Protein AF-A0A841I0V9-F1 (afdb_monomer_lite)

Organism: NCBI:txid521158

Structure (mmCIF, N/CA/C/O backbone):
data_AF-A0A841I0V9-F1
#
_entry.id   AF-A0A841I0V9-F1
#
loop_
_atom_site.group_PDB
_atom_site.id
_atom_site.type_symbol
_atom_site.label_atom_id
_atom_site.label_alt_id
_atom_site.label_comp_id
_atom_site.label_asym_id
_atom_site.label_entity_id
_atom_site.label_seq_id
_atom_site.pdbx_PDB_ins_code
_atom_site.Cartn_x
_atom_site.Cartn_y
_atom_site.Cartn_z
_atom_site.occupancy
_atom_site.B_iso_or_equiv
_atom_site.auth_seq_id
_atom_site.auth_comp_id
_atom_site.auth_asym_id
_atom_site.auth_atom_id
_atom_site.pdbx_PDB_model_num
ATOM 1 N N . MET A 1 1 ? 24.728 -2.978 12.118 1.00 42.34 1 MET A N 1
ATOM 2 C CA . MET A 1 1 ? 24.180 -2.012 13.096 1.00 42.34 1 MET A CA 1
ATOM 3 C C . MET A 1 1 ? 22.821 -1.540 12.592 1.00 42.34 1 MET A C 1
ATOM 5 O O . MET A 1 1 ? 22.784 -0.838 11.596 1.00 42.34 1 MET A O 1
ATOM 9 N N . PHE A 1 2 ? 21.712 -1.960 13.207 1.00 46.22 2 PHE A N 1
ATOM 10 C CA . PHE A 1 2 ? 20.379 -1.443 12.868 1.00 46.22 2 PHE A CA 1
ATOM 11 C C . PHE A 1 2 ? 20.112 -0.195 13.712 1.00 46.22 2 PHE A C 1
ATOM 13 O O . PHE A 1 2 ? 19.986 -0.293 14.932 1.00 46.22 2 PHE A O 1
ATOM 20 N N . ARG A 1 3 ? 20.047 0.988 13.095 1.00 47.16 3 ARG A N 1
ATOM 21 C CA . ARG A 1 3 ? 19.606 2.205 13.790 1.00 47.16 3 ARG A CA 1
ATOM 22 C C . ARG A 1 3 ? 18.088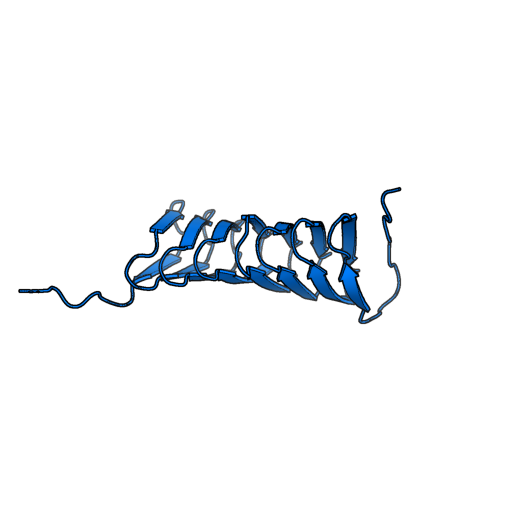 2.138 13.969 1.00 47.16 3 ARG A C 1
ATOM 24 O O . ARG A 1 3 ? 17.344 2.451 13.050 1.00 47.16 3 ARG A O 1
ATOM 31 N N . SER A 1 4 ? 17.637 1.702 15.144 1.00 45.19 4 SER A N 1
ATOM 32 C CA . SER A 1 4 ? 16.226 1.759 15.543 1.00 45.19 4 SER A CA 1
ATOM 33 C C . SER A 1 4 ? 16.003 3.037 16.349 1.00 45.19 4 SER A C 1
ATOM 35 O O . SER A 1 4 ? 16.369 3.099 17.520 1.00 45.19 4 SER A O 1
ATOM 37 N N . GLN A 1 5 ? 15.459 4.080 15.722 1.00 56.09 5 GLN A N 1
ATOM 38 C CA . GLN A 1 5 ? 15.149 5.333 16.416 1.00 56.09 5 GLN A CA 1
ATOM 39 C C . GLN A 1 5 ? 13.706 5.298 16.937 1.00 56.09 5 GLN A C 1
ATOM 41 O O . GLN A 1 5 ? 12.754 5.318 16.157 1.00 56.09 5 GLN A O 1
ATOM 46 N N . ALA A 1 6 ? 13.543 5.249 18.261 1.00 46.53 6 ALA A N 1
ATOM 47 C CA . ALA A 1 6 ? 12.262 5.450 18.934 1.00 46.53 6 ALA A CA 1
ATOM 48 C C . ALA A 1 6 ? 12.108 6.945 19.259 1.00 46.53 6 ALA A C 1
ATOM 50 O O . ALA A 1 6 ? 12.596 7.424 20.282 1.00 46.53 6 ALA A O 1
ATOM 51 N N . VAL A 1 7 ? 11.484 7.708 18.358 1.00 49.31 7 VAL A N 1
ATOM 52 C CA . VAL A 1 7 ? 11.324 9.161 18.523 1.00 49.31 7 VAL A CA 1
ATOM 53 C C . VAL A 1 7 ? 10.024 9.449 19.269 1.00 49.31 7 VAL A C 1
ATOM 55 O O . VAL A 1 7 ? 8.964 9.638 18.680 1.00 49.31 7 VAL A O 1
ATOM 58 N N . GLY A 1 8 ? 10.106 9.469 20.598 1.00 47.62 8 GLY A N 1
ATOM 59 C CA . GLY A 1 8 ? 9.092 10.062 21.462 1.00 47.62 8 GLY A CA 1
ATOM 60 C C . GLY A 1 8 ? 9.392 11.542 21.690 1.00 47.62 8 GLY A C 1
ATOM 61 O O . GLY A 1 8 ? 10.211 11.863 22.542 1.00 47.62 8 GLY A O 1
ATOM 62 N N . ARG A 1 9 ? 8.753 12.426 20.914 1.00 42.44 9 ARG A N 1
ATOM 63 C CA . ARG A 1 9 ? 8.427 13.845 21.200 1.00 42.44 9 ARG A CA 1
ATOM 64 C C . ARG A 1 9 ? 7.765 14.417 19.942 1.00 42.44 9 ARG A C 1
ATOM 66 O O . ARG A 1 9 ? 8.174 14.061 18.844 1.00 42.44 9 ARG A O 1
ATOM 73 N N . ARG A 1 10 ? 6.722 15.249 20.086 1.00 51.94 10 ARG A N 1
ATOM 74 C CA . ARG A 1 10 ? 6.058 15.948 18.963 1.00 51.94 10 ARG A CA 1
ATOM 75 C C . ARG A 1 10 ? 7.126 16.637 18.102 1.00 51.94 10 ARG A C 1
ATOM 77 O O . ARG A 1 10 ? 7.674 17.650 18.520 1.00 51.94 10 ARG A O 1
ATOM 84 N N . ALA A 1 11 ? 7.459 16.055 16.953 1.00 55.59 11 ALA A N 1
ATOM 85 C CA . ALA A 1 11 ? 8.533 16.521 16.087 1.00 55.59 11 ALA A CA 1
ATOM 86 C C . ALA A 1 11 ? 8.254 16.084 14.647 1.00 55.59 11 ALA A C 1
ATOM 88 O O . ALA A 1 11 ? 7.923 14.922 14.404 1.00 55.59 11 ALA A O 1
ATOM 89 N N . ALA A 1 12 ? 8.384 17.021 13.710 1.00 63.06 12 ALA A N 1
ATOM 90 C CA . ALA A 1 12 ? 8.464 16.713 12.291 1.00 63.06 12 ALA A CA 1
ATOM 91 C C . ALA A 1 12 ? 9.890 16.228 11.984 1.00 63.06 12 ALA A C 1
ATOM 93 O O . ALA A 1 12 ? 10.842 16.965 12.236 1.00 63.06 12 ALA A O 1
ATOM 94 N N . ALA A 1 13 ? 10.051 15.001 11.484 1.00 72.06 13 ALA A N 1
ATOM 95 C CA . ALA A 1 13 ? 11.370 14.427 11.192 1.00 72.06 13 ALA A CA 1
ATOM 96 C C . ALA A 1 13 ? 11.453 13.905 9.751 1.00 72.06 13 ALA A C 1
ATOM 98 O O . ALA A 1 13 ? 10.653 13.061 9.348 1.00 72.06 13 ALA A O 1
ATOM 99 N N . ALA A 1 14 ? 12.438 14.383 8.987 1.00 77.12 14 ALA A N 1
ATOM 100 C CA . ALA A 1 14 ? 12.755 13.886 7.651 1.00 77.12 14 ALA A CA 1
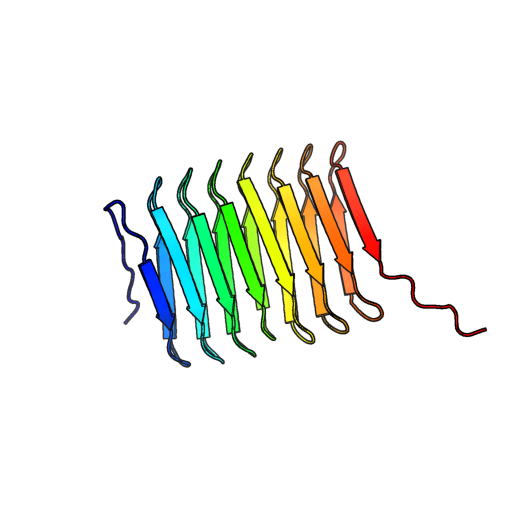ATOM 101 C C . ALA A 1 14 ? 14.083 13.119 7.684 1.00 77.12 14 ALA A C 1
ATOM 103 O O . ALA A 1 14 ? 15.070 13.625 8.218 1.00 77.12 14 ALA A O 1
ATOM 104 N N . GLN A 1 15 ? 14.116 11.910 7.122 1.00 78.94 15 GLN A N 1
ATOM 105 C CA . GLN A 1 15 ? 15.316 11.077 7.093 1.00 78.94 15 GLN A CA 1
ATOM 106 C C . GLN A 1 15 ? 15.578 10.503 5.700 1.00 78.94 15 GLN A C 1
ATOM 108 O O . GLN A 1 15 ? 14.673 9.973 5.059 1.00 78.94 15 GLN A O 1
ATOM 113 N N . ALA A 1 16 ? 16.833 10.587 5.252 1.00 78.69 16 ALA A N 1
ATOM 114 C CA . ALA A 1 16 ? 17.322 9.953 4.032 1.00 78.69 16 ALA A CA 1
ATOM 115 C C . ALA A 1 16 ? 18.225 8.762 4.392 1.00 78.69 16 ALA A C 1
ATOM 117 O O . ALA A 1 16 ? 19.148 8.901 5.197 1.00 78.69 16 ALA A O 1
ATOM 118 N N . ALA A 1 17 ? 17.941 7.595 3.821 1.00 78.06 17 ALA A N 1
ATOM 119 C CA . ALA A 1 17 ? 18.682 6.358 4.033 1.00 78.06 17 ALA A CA 1
ATOM 120 C C . ALA A 1 17 ? 19.690 6.119 2.905 1.00 78.06 17 ALA A C 1
ATOM 122 O O . ALA A 1 17 ? 19.389 6.363 1.738 1.00 78.06 17 ALA A O 1
ATOM 123 N N . ALA A 1 18 ? 20.870 5.612 3.257 1.00 78.50 18 ALA A N 1
ATOM 124 C CA . ALA A 1 18 ? 21.945 5.285 2.325 1.00 78.50 18 ALA A CA 1
ATOM 125 C C . ALA A 1 18 ? 21.659 3.983 1.533 1.00 78.50 18 ALA A C 1
ATOM 127 O O . ALA A 1 18 ? 20.871 3.147 1.980 1.00 78.50 18 ALA A O 1
ATOM 128 N N . PRO A 1 19 ? 22.318 3.758 0.378 1.00 66.94 19 PRO A N 1
ATOM 129 C CA . PRO A 1 19 ? 22.005 2.659 -0.550 1.00 66.94 19 PRO A CA 1
ATOM 130 C C . PRO A 1 19 ? 22.305 1.238 -0.039 1.00 66.94 19 PRO A C 1
ATOM 132 O O . PRO A 1 19 ? 22.047 0.263 -0.733 1.00 66.94 19 PRO A O 1
ATOM 135 N N . ARG A 1 20 ? 22.883 1.083 1.156 1.00 75.19 20 ARG A N 1
ATOM 136 C CA . ARG A 1 20 ? 23.185 -0.225 1.764 1.00 75.19 20 ARG A CA 1
ATOM 137 C C . ARG A 1 20 ? 22.839 -0.252 3.245 1.00 75.19 20 ARG A C 1
ATOM 139 O O . ARG A 1 20 ? 23.639 -0.677 4.073 1.00 75.19 20 ARG A O 1
ATOM 146 N N . GLU A 1 21 ? 21.652 0.226 3.586 1.00 74.19 21 GLU A N 1
ATOM 147 C CA . GLU A 1 21 ? 21.175 0.177 4.962 1.00 74.19 21 GLU A CA 1
ATOM 148 C C . GLU A 1 21 ? 19.796 -0.449 5.080 1.00 74.19 21 GLU A C 1
ATOM 150 O O . GLU A 1 21 ? 18.934 -0.316 4.207 1.00 74.19 21 GLU A O 1
ATOM 155 N N . LEU A 1 22 ? 19.606 -1.115 6.220 1.00 82.94 22 LEU A N 1
ATOM 156 C CA . LEU A 1 22 ? 18.286 -1.445 6.709 1.00 82.94 22 LEU A CA 1
ATOM 157 C C . LEU A 1 22 ? 17.869 -0.400 7.735 1.00 82.94 22 LEU A C 1
ATOM 159 O O . LEU A 1 22 ? 18.512 -0.250 8.779 1.00 82.94 22 LEU A O 1
ATOM 163 N N . VAL A 1 23 ? 16.773 0.290 7.449 1.00 83.81 23 VAL A N 1
ATOM 164 C CA . VAL A 1 23 ? 16.285 1.392 8.279 1.00 83.81 23 VAL A CA 1
ATOM 165 C C . VAL A 1 23 ? 14.945 1.028 8.897 1.00 83.81 23 VAL A C 1
ATOM 167 O O . VAL A 1 23 ? 14.060 0.488 8.232 1.00 83.81 23 VAL A O 1
ATOM 170 N N . ARG A 1 24 ? 14.792 1.326 10.192 1.00 85.06 24 ARG A N 1
ATOM 171 C CA . ARG A 1 24 ? 13.512 1.247 10.897 1.00 85.06 24 ARG A CA 1
ATOM 172 C C . ARG A 1 24 ? 13.228 2.549 11.624 1.00 85.06 24 ARG A C 1
ATOM 174 O O . ARG A 1 24 ? 14.037 2.980 12.444 1.00 85.06 24 ARG A O 1
ATOM 181 N N . GLN A 1 25 ? 12.066 3.140 11.370 1.00 85.62 25 GLN A N 1
ATOM 182 C CA . GLN A 1 25 ? 11.646 4.361 12.056 1.00 85.62 25 GLN A CA 1
ATOM 183 C C . GLN A 1 25 ? 10.160 4.310 12.425 1.00 85.62 25 GLN A C 1
ATOM 185 O O . GLN A 1 25 ? 9.312 3.890 11.636 1.00 85.62 25 GLN A O 1
ATOM 190 N N . GLY A 1 26 ? 9.864 4.753 13.648 1.00 85.19 26 GLY A N 1
ATOM 191 C CA . GLY A 1 26 ? 8.509 4.929 14.165 1.00 85.19 26 GLY A CA 1
ATOM 192 C C . GLY A 1 26 ? 8.142 6.408 14.270 1.00 85.19 26 GLY A C 1
ATOM 193 O O . GLY A 1 26 ? 8.944 7.207 14.753 1.00 85.19 26 GLY A O 1
ATOM 194 N N . ILE A 1 27 ? 6.935 6.771 13.834 1.00 84.75 27 ILE A N 1
ATOM 195 C CA . ILE A 1 27 ? 6.363 8.114 14.018 1.00 84.75 27 ILE A CA 1
ATOM 196 C C . ILE A 1 27 ? 5.461 8.100 15.249 1.00 84.75 27 ILE A C 1
ATOM 198 O O . ILE A 1 27 ? 4.612 7.222 15.366 1.00 84.75 27 ILE A O 1
ATOM 202 N N . ALA A 1 28 ? 5.631 9.069 16.150 1.00 85.19 28 ALA A N 1
ATOM 203 C CA . ALA A 1 28 ? 4.817 9.215 17.355 1.00 85.19 28 ALA A CA 1
ATOM 204 C C . ALA A 1 28 ? 3.332 9.545 17.052 1.00 85.19 28 ALA A C 1
ATOM 206 O O . ALA A 1 28 ? 3.039 10.084 15.985 1.00 85.19 28 ALA A O 1
ATOM 207 N N . PRO A 1 29 ? 2.399 9.320 18.003 1.00 78.69 29 PRO A N 1
ATOM 208 C CA . PRO A 1 29 ? 0.948 9.465 17.791 1.00 78.69 29 PRO A CA 1
ATOM 209 C C . PRO A 1 29 ? 0.441 10.854 17.362 1.00 78.69 29 PRO A C 1
ATOM 211 O O . PRO A 1 29 ? -0.701 11.022 16.977 1.00 78.69 29 PRO A O 1
ATOM 214 N N . ALA A 1 30 ? 1.261 11.894 17.459 1.00 83.62 30 ALA A N 1
ATOM 215 C CA . ALA A 1 30 ? 0.904 13.240 17.003 1.00 83.62 30 ALA A CA 1
ATOM 216 C C . ALA A 1 30 ? 2.048 13.862 16.189 1.00 83.62 30 ALA A C 1
ATOM 218 O O . ALA A 1 30 ? 2.287 15.068 16.255 1.00 83.62 30 ALA A O 1
ATOM 219 N N . GLY A 1 31 ? 2.837 13.012 15.526 1.00 80.44 31 GLY A N 1
ATOM 220 C CA . GLY A 1 31 ? 4.016 13.395 14.759 1.00 80.44 31 GLY A CA 1
ATOM 221 C C . GLY A 1 31 ? 3.786 13.306 13.254 1.00 80.44 31 GLY A C 1
ATOM 222 O O . GLY A 1 31 ? 2.962 12.525 12.780 1.00 80.44 31 GLY A O 1
ATOM 223 N N . ALA A 1 32 ? 4.568 14.085 12.513 1.00 85.12 32 ALA A N 1
ATOM 224 C CA . ALA A 1 32 ? 4.707 13.954 11.070 1.00 85.12 32 ALA A CA 1
ATOM 225 C C . ALA A 1 32 ? 6.120 13.453 10.750 1.00 85.12 32 ALA A C 1
ATOM 227 O O . ALA A 1 32 ? 7.090 13.876 11.378 1.00 85.12 32 ALA A O 1
ATOM 228 N N . GLY A 1 33 ? 6.268 12.558 9.782 1.00 85.06 33 GLY A N 1
ATOM 229 C CA . GLY A 1 33 ? 7.584 12.052 9.403 1.00 85.06 33 GLY A CA 1
ATOM 230 C C . GLY A 1 33 ? 7.683 11.730 7.924 1.00 85.06 33 GLY A C 1
ATOM 231 O O . GLY A 1 33 ? 6.726 11.245 7.329 1.00 85.06 33 GLY A O 1
ATOM 232 N N . ALA A 1 34 ? 8.852 11.979 7.342 1.00 86.06 34 ALA A N 1
ATOM 233 C CA . ALA A 1 34 ? 9.152 11.663 5.953 1.00 86.06 34 ALA A CA 1
ATOM 234 C C . ALA A 1 34 ? 10.410 10.793 5.859 1.00 86.06 34 ALA A C 1
ATOM 236 O O . ALA A 1 34 ? 11.415 11.070 6.512 1.00 86.06 34 ALA A O 1
ATOM 237 N N . GLN A 1 35 ? 10.358 9.750 5.037 1.00 86.81 35 GLN A N 1
ATOM 238 C CA . GLN A 1 35 ? 11.474 8.838 4.795 1.00 86.81 35 GLN A CA 1
ATOM 239 C C . GLN A 1 35 ? 11.785 8.754 3.312 1.00 86.81 35 GLN A C 1
ATOM 241 O O . GLN A 1 35 ? 10.897 8.476 2.513 1.00 86.81 35 GLN A O 1
ATOM 246 N N . ALA A 1 36 ? 13.049 8.949 2.957 1.00 87.50 36 ALA A N 1
ATOM 247 C CA . ALA A 1 36 ? 13.566 8.714 1.619 1.00 87.50 36 ALA A CA 1
ATOM 248 C C . ALA A 1 36 ? 14.546 7.536 1.653 1.00 87.50 36 ALA A C 1
ATOM 250 O O . ALA A 1 36 ? 15.559 7.584 2.348 1.00 87.50 36 ALA A O 1
ATOM 251 N N . LEU A 1 37 ? 14.246 6.472 0.915 1.00 86.44 37 LEU A N 1
ATOM 252 C CA . LEU A 1 37 ? 15.068 5.269 0.813 1.00 86.44 37 LEU A CA 1
ATOM 253 C C . LEU A 1 37 ? 15.850 5.297 -0.499 1.00 86.44 37 LEU A C 1
ATOM 255 O O . LEU A 1 37 ? 15.242 5.370 -1.563 1.00 86.44 37 LEU A O 1
ATOM 259 N N . ALA A 1 38 ? 17.183 5.250 -0.427 1.00 87.94 38 ALA A N 1
ATOM 260 C CA . ALA A 1 38 ? 18.059 5.185 -1.598 1.00 87.94 38 ALA A CA 1
ATOM 261 C C . ALA A 1 38 ? 17.982 3.817 -2.313 1.00 87.94 38 ALA A C 1
ATOM 263 O O . ALA A 1 38 ? 17.429 2.860 -1.759 1.00 87.94 38 ALA A O 1
ATOM 264 N N . PRO A 1 39 ? 18.526 3.694 -3.539 1.00 83.81 39 PRO A N 1
ATOM 265 C CA . PRO A 1 39 ? 18.505 2.436 -4.274 1.00 83.81 39 PRO A CA 1
ATOM 266 C C . PRO A 1 39 ? 19.155 1.304 -3.486 1.00 83.81 39 PRO A C 1
ATOM 268 O O . PRO A 1 39 ? 20.140 1.548 -2.796 1.00 83.81 39 PRO A O 1
ATOM 271 N N . LEU A 1 40 ? 18.639 0.078 -3.622 1.00 86.00 40 LEU A N 1
ATOM 272 C CA . LEU A 1 40 ? 19.171 -1.128 -2.963 1.00 86.00 40 LEU A CA 1
ATOM 273 C C . LEU A 1 40 ? 19.059 -1.132 -1.423 1.00 86.00 40 LEU A C 1
ATOM 275 O O . LEU A 1 40 ? 19.762 -1.886 -0.749 1.00 86.00 40 LEU A O 1
ATOM 279 N N . SER A 1 41 ? 18.158 -0.326 -0.855 1.00 84.88 41 SER A N 1
ATOM 280 C CA . SER A 1 41 ? 17.895 -0.287 0.589 1.00 84.88 41 SER A CA 1
ATOM 281 C C . SER A 1 41 ? 16.636 -1.063 0.990 1.00 84.88 41 SER A C 1
ATOM 283 O O . SER A 1 41 ? 15.733 -1.292 0.177 1.00 84.88 41 SER A O 1
ATOM 285 N N . PHE A 1 42 ? 16.578 -1.460 2.268 1.00 83.50 42 PHE A N 1
ATOM 286 C CA . PHE A 1 42 ? 15.387 -2.060 2.869 1.00 83.50 42 PHE A CA 1
ATOM 287 C C . PHE A 1 42 ? 14.877 -1.199 4.028 1.00 83.50 42 PHE A C 1
ATOM 289 O O . PHE A 1 42 ? 15.615 -0.903 4.967 1.00 83.50 42 PHE A O 1
ATOM 296 N N . GLY A 1 43 ? 13.605 -0.817 4.001 1.00 85.69 43 GLY A N 1
ATOM 297 C CA . GLY A 1 43 ? 13.011 0.038 5.027 1.00 85.69 43 GLY A CA 1
ATOM 298 C C . GLY A 1 43 ? 11.782 -0.570 5.682 1.00 85.69 43 GLY A C 1
ATOM 299 O O . GLY A 1 43 ? 10.960 -1.200 5.023 1.00 85.69 43 GLY A O 1
ATOM 300 N N . ALA A 1 44 ? 11.601 -0.332 6.977 1.00 86.62 44 ALA A N 1
ATOM 301 C CA . ALA A 1 44 ? 10.298 -0.503 7.605 1.00 86.62 44 ALA A CA 1
ATOM 302 C C . ALA A 1 44 ? 9.910 0.743 8.396 1.00 86.62 44 ALA A C 1
ATOM 304 O O . ALA A 1 44 ? 10.694 1.243 9.205 1.00 86.62 44 ALA A O 1
ATOM 305 N N . GLN A 1 45 ? 8.681 1.220 8.212 1.00 87.81 45 GLN A N 1
ATOM 306 C CA . GLN A 1 45 ? 8.164 2.320 9.018 1.00 87.81 45 GLN A CA 1
ATOM 307 C C . GLN A 1 45 ? 6.777 2.057 9.561 1.00 87.81 45 GLN A C 1
ATOM 309 O O . GLN A 1 45 ? 5.867 1.626 8.855 1.00 87.81 45 GLN A O 1
ATOM 314 N N . GLY A 1 46 ? 6.648 2.357 10.849 1.00 87.88 46 GLY A N 1
ATOM 315 C CA . GLY A 1 46 ? 5.390 2.363 11.571 1.00 87.88 46 GLY A CA 1
ATOM 316 C C . GLY A 1 46 ? 4.944 3.796 11.822 1.00 87.88 46 GLY A C 1
ATOM 317 O O . GLY A 1 46 ? 5.725 4.617 12.305 1.00 87.88 46 GLY A O 1
ATOM 318 N N . VAL A 1 47 ? 3.689 4.097 11.517 1.00 87.56 47 VAL A N 1
ATOM 319 C CA . VAL A 1 47 ? 3.046 5.358 11.888 1.00 87.56 47 VAL A CA 1
ATOM 320 C C . VAL A 1 47 ? 2.094 5.064 13.039 1.00 87.56 47 VAL A C 1
ATOM 322 O O . VAL A 1 47 ? 1.191 4.247 12.879 1.00 87.56 47 VAL A O 1
ATOM 325 N N . ALA A 1 48 ? 2.317 5.672 14.205 1.00 87.31 48 ALA A N 1
ATOM 326 C CA . ALA A 1 48 ? 1.453 5.488 15.369 1.00 87.31 48 ALA A CA 1
ATOM 327 C C . ALA A 1 48 ? 0.074 6.159 15.175 1.00 87.31 48 ALA A C 1
ATOM 329 O O . ALA A 1 48 ? -0.107 6.921 14.219 1.00 87.31 48 ALA A O 1
ATOM 330 N N . PRO A 1 49 ? -0.913 5.869 16.048 1.00 83.44 49 PRO A N 1
ATOM 331 C CA . PRO A 1 49 ? -2.278 6.359 15.874 1.00 83.44 49 PRO A CA 1
ATOM 332 C C . PRO A 1 49 ? -2.318 7.883 15.840 1.00 83.44 49 PRO A C 1
ATOM 334 O O . PRO A 1 49 ? -1.700 8.484 16.704 1.00 83.44 49 PRO A O 1
ATOM 337 N N . ALA A 1 50 ? -3.027 8.485 14.882 1.00 84.06 50 ALA A N 1
ATOM 338 C CA . ALA A 1 50 ? -3.067 9.939 14.632 1.00 84.06 50 ALA A CA 1
ATOM 339 C C . ALA A 1 50 ? -1.750 10.598 14.142 1.00 84.06 50 ALA A C 1
ATOM 341 O O . ALA A 1 50 ? -1.640 11.825 14.096 1.00 84.06 50 ALA A O 1
ATOM 342 N N . GLY A 1 51 ? -0.762 9.804 13.711 1.00 83.69 51 GLY A N 1
ATOM 343 C CA . GLY A 1 51 ? 0.442 10.294 13.032 1.00 83.69 51 GLY A CA 1
ATOM 344 C C . GLY A 1 51 ? 0.283 10.428 11.511 1.00 83.69 51 GLY A C 1
ATOM 345 O O . GLY A 1 51 ? -0.575 9.791 10.897 1.00 83.69 51 GLY A O 1
ATOM 346 N N . ALA A 1 52 ? 1.159 11.219 10.889 1.00 87.12 52 ALA A N 1
ATOM 347 C CA . ALA A 1 52 ? 1.251 11.355 9.435 1.00 87.12 52 ALA A CA 1
ATOM 348 C C . ALA A 1 52 ? 2.628 10.906 8.922 1.00 87.12 52 ALA A C 1
ATOM 350 O O . ALA A 1 52 ? 3.655 11.373 9.410 1.00 87.12 52 ALA A O 1
ATOM 351 N N . GLY A 1 53 ? 2.673 10.010 7.936 1.00 86.94 53 GLY A N 1
ATOM 352 C CA . GLY A 1 53 ? 3.919 9.465 7.395 1.00 86.94 53 GLY A CA 1
ATOM 353 C C . GLY A 1 53 ? 4.011 9.560 5.878 1.00 86.94 53 GLY A C 1
ATOM 354 O O . GLY A 1 53 ? 3.092 9.150 5.187 1.00 86.94 53 GLY A O 1
ATOM 355 N N . ALA A 1 54 ? 5.139 10.025 5.350 1.00 87.44 54 ALA A N 1
ATOM 356 C CA . ALA A 1 54 ? 5.446 9.981 3.924 1.00 87.44 54 ALA A CA 1
ATOM 357 C C . ALA A 1 54 ? 6.665 9.087 3.662 1.00 87.44 54 ALA A C 1
ATOM 359 O O . ALA A 1 54 ? 7.656 9.162 4.387 1.00 87.44 54 ALA A O 1
ATOM 360 N N . GLN A 1 55 ? 6.614 8.265 2.616 1.00 87.19 55 GLN A N 1
ATOM 361 C CA . GLN A 1 55 ? 7.756 7.493 2.126 1.00 87.19 55 GLN A CA 1
ATOM 362 C C . GLN A 1 55 ? 8.008 7.764 0.654 1.00 87.19 55 GLN A C 1
ATOM 364 O O . GLN A 1 55 ? 7.097 7.666 -0.162 1.00 87.19 55 GLN A O 1
ATOM 369 N N . ALA A 1 56 ? 9.263 8.014 0.312 1.00 87.38 56 ALA A N 1
ATOM 370 C CA . ALA A 1 56 ? 9.770 8.011 -1.046 1.00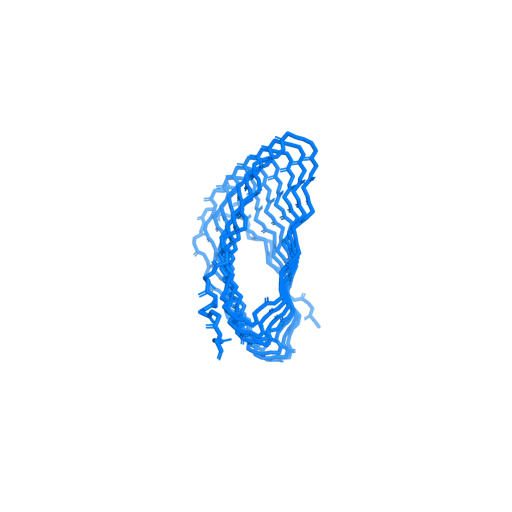 87.38 56 ALA A CA 1
ATOM 371 C C . ALA A 1 56 ? 10.801 6.887 -1.175 1.00 87.38 56 ALA A C 1
ATOM 373 O O . ALA A 1 56 ? 11.796 6.846 -0.454 1.00 87.38 56 ALA A O 1
ATOM 374 N N . LEU A 1 57 ? 10.551 5.957 -2.083 1.00 86.50 57 LEU A N 1
ATOM 375 C CA . LEU A 1 57 ? 11.408 4.814 -2.364 1.00 86.50 57 LEU A CA 1
ATOM 376 C C . LEU A 1 57 ? 12.098 5.047 -3.698 1.00 86.50 57 LEU A C 1
ATOM 378 O O . LEU A 1 57 ? 11.434 5.321 -4.693 1.00 86.50 57 LEU A O 1
ATOM 382 N N . ALA A 1 58 ? 13.417 4.932 -3.723 1.00 85.50 58 ALA A N 1
ATOM 383 C CA . ALA A 1 58 ? 14.187 4.948 -4.955 1.00 85.50 58 ALA A CA 1
ATOM 384 C C . ALA A 1 58 ? 14.055 3.609 -5.720 1.00 85.50 58 ALA A C 1
ATOM 386 O O . ALA A 1 58 ? 13.513 2.632 -5.184 1.00 85.50 58 ALA A O 1
ATOM 387 N N . PRO A 1 59 ? 14.561 3.536 -6.964 1.00 78.75 59 PRO A N 1
ATOM 388 C CA . PRO A 1 59 ? 14.573 2.298 -7.731 1.00 78.75 59 PRO A CA 1
ATOM 389 C C . PRO A 1 59 ? 15.370 1.205 -7.018 1.00 78.75 59 PRO A C 1
ATOM 391 O O . PRO A 1 59 ? 16.386 1.466 -6.386 1.00 78.75 59 PRO A O 1
ATOM 394 N N . LEU A 1 60 ? 14.918 -0.033 -7.143 1.00 82.81 60 LEU A N 1
ATOM 395 C CA . LEU A 1 60 ? 15.413 -1.245 -6.505 1.00 82.81 60 LEU A CA 1
ATOM 396 C C . LEU A 1 60 ? 15.406 -1.205 -4.965 1.00 82.81 60 LEU A C 1
ATOM 398 O O . LEU A 1 60 ? 16.171 -1.929 -4.331 1.00 82.81 60 LEU A O 1
ATOM 402 N N . ALA A 1 61 ? 14.561 -0.378 -4.345 1.00 84.25 61 ALA A N 1
ATOM 403 C CA . ALA A 1 61 ? 14.353 -0.393 -2.897 1.00 84.25 61 ALA A CA 1
ATOM 404 C C . ALA A 1 61 ? 13.172 -1.293 -2.504 1.00 84.25 61 ALA A C 1
ATOM 406 O O . ALA A 1 61 ? 12.209 -1.460 -3.259 1.00 84.25 61 ALA A O 1
ATOM 407 N N . ALA A 1 62 ? 13.234 -1.850 -1.297 1.00 86.38 62 ALA A N 1
ATOM 408 C CA . ALA A 1 62 ? 12.138 -2.609 -0.716 1.00 86.38 62 ALA A CA 1
ATOM 409 C C . ALA A 1 62 ? 11.682 -1.974 0.600 1.00 86.38 62 ALA A C 1
ATOM 411 O O . ALA A 1 62 ? 12.510 -1.636 1.444 1.00 86.38 62 ALA A O 1
ATOM 412 N N . ALA A 1 63 ? 10.375 -1.813 0.806 1.00 87.38 63 ALA A N 1
ATOM 413 C CA . ALA A 1 63 ? 9.892 -1.328 2.092 1.00 87.38 63 ALA A CA 1
ATOM 414 C C . ALA A 1 63 ? 8.536 -1.844 2.524 1.00 87.38 63 ALA A C 1
ATOM 416 O O . ALA A 1 63 ? 7.670 -2.181 1.718 1.00 87.38 63 ALA A O 1
ATOM 417 N N . VAL A 1 64 ? 8.367 -1.832 3.842 1.00 87.69 64 VAL A N 1
ATOM 418 C CA . VAL A 1 64 ? 7.120 -2.153 4.519 1.00 87.69 64 VAL A CA 1
ATOM 419 C C . VAL A 1 64 ? 6.649 -0.936 5.310 1.00 87.69 64 VAL A C 1
ATOM 421 O O . VAL A 1 64 ? 7.378 -0.415 6.155 1.00 87.69 64 VAL A O 1
ATOM 424 N N . GLN A 1 65 ? 5.423 -0.485 5.070 1.00 88.06 65 GLN A N 1
ATOM 425 C CA . GLN A 1 65 ? 4.782 0.554 5.870 1.00 88.06 65 GLN A CA 1
ATOM 426 C C . GLN A 1 65 ? 3.591 -0.024 6.630 1.00 88.06 65 GLN A C 1
ATOM 428 O O . GLN A 1 65 ? 2.765 -0.733 6.062 1.00 88.06 65 GLN A O 1
ATOM 433 N N . SER A 1 66 ? 3.498 0.295 7.918 1.00 89.25 66 SER A N 1
ATOM 434 C CA . SER A 1 66 ? 2.344 -0.021 8.756 1.00 89.25 66 SER A CA 1
ATOM 435 C C . SER A 1 66 ? 1.744 1.271 9.301 1.00 89.25 66 SER A C 1
ATOM 437 O O . SER A 1 66 ? 2.425 2.033 9.991 1.00 89.25 66 SER A O 1
ATOM 439 N N . LEU A 1 67 ? 0.486 1.538 8.964 1.00 89.62 67 LEU A N 1
ATOM 440 C CA . LEU A 1 67 ? -0.290 2.674 9.459 1.00 89.62 67 LEU A CA 1
ATOM 441 C C . LEU A 1 67 ? -1.205 2.197 10.582 1.00 89.62 67 LEU A C 1
ATOM 443 O O . LEU A 1 67 ? -2.011 1.296 10.367 1.00 89.62 67 LEU A O 1
ATOM 447 N N . ALA A 1 68 ? -1.100 2.808 11.759 1.00 89.75 68 ALA A N 1
ATOM 448 C CA . ALA A 1 68 ? -2.026 2.587 12.863 1.00 89.75 68 ALA A CA 1
ATOM 449 C C . ALA A 1 68 ? -3.370 3.320 12.640 1.00 89.75 68 ALA A C 1
ATOM 451 O O . ALA A 1 68 ? -3.486 4.126 11.715 1.00 89.75 68 ALA A O 1
ATOM 452 N N . PRO A 1 69 ? -4.406 3.054 13.458 1.00 85.69 69 PRO A N 1
ATOM 453 C CA . PRO A 1 69 ? -5.711 3.685 13.289 1.00 85.69 69 PRO A CA 1
ATOM 454 C C . PRO A 1 69 ? -5.633 5.209 13.346 1.00 85.69 69 PRO A C 1
ATOM 456 O O . PRO A 1 69 ? -4.842 5.758 14.113 1.00 85.69 69 PRO A O 1
ATOM 459 N N . LEU A 1 70 ? -6.466 5.892 12.558 1.00 86.81 70 LEU A N 1
ATOM 460 C CA . LEU A 1 70 ? -6.486 7.360 12.451 1.00 86.81 70 LEU A CA 1
ATOM 461 C C . LEU A 1 70 ? -5.188 7.974 11.892 1.00 86.81 70 LEU A C 1
ATOM 463 O O . LEU A 1 70 ? -5.029 9.192 11.922 1.00 86.81 70 LEU A O 1
ATOM 467 N N . ALA A 1 71 ? -4.243 7.162 11.410 1.00 88.12 71 ALA A N 1
ATOM 468 C CA . ALA A 1 71 ? -3.027 7.657 10.781 1.00 88.12 71 ALA A CA 1
ATOM 469 C C . ALA A 1 71 ? -3.256 7.985 9.299 1.00 88.12 71 ALA A C 1
ATOM 471 O O . ALA A 1 71 ? -4.112 7.395 8.632 1.00 88.12 71 ALA A O 1
ATOM 472 N N . ALA A 1 72 ? -2.443 8.897 8.774 1.00 89.50 72 ALA A N 1
ATOM 473 C CA . ALA A 1 72 ? -2.398 9.215 7.354 1.00 89.50 72 ALA A CA 1
ATOM 474 C C . ALA A 1 72 ? -1.028 8.854 6.776 1.00 89.50 72 ALA A C 1
ATOM 476 O O . ALA A 1 72 ? 0.009 9.189 7.348 1.00 89.50 72 ALA A O 1
ATOM 477 N N . GLY A 1 73 ? -1.013 8.171 5.636 1.00 88.62 73 GLY A N 1
ATOM 478 C CA . GLY A 1 73 ? 0.217 7.750 4.982 1.00 88.62 73 GLY A CA 1
ATOM 479 C C . GLY A 1 73 ? 0.252 8.095 3.506 1.00 88.62 73 GLY A C 1
ATOM 480 O O . GLY A 1 73 ? -0.734 7.904 2.798 1.00 88.62 73 GLY A O 1
ATOM 481 N N . SER A 1 74 ? 1.406 8.536 3.022 1.00 89.44 74 SER A N 1
ATOM 482 C CA . SER A 1 74 ? 1.716 8.570 1.599 1.00 89.44 74 SER A CA 1
ATOM 483 C C . SER A 1 74 ? 2.961 7.739 1.298 1.00 89.44 74 SER A C 1
ATOM 485 O O . SER A 1 74 ? 3.922 7.719 2.067 1.00 89.44 74 SER A O 1
ATOM 487 N N . GLN A 1 75 ? 2.946 7.019 0.183 1.00 88.38 75 GLN A N 1
ATOM 488 C CA . GLN A 1 75 ? 4.090 6.258 -0.307 1.00 88.38 75 GLN A CA 1
ATOM 489 C C . GLN A 1 75 ? 4.267 6.494 -1.802 1.00 88.38 75 GLN A C 1
ATOM 491 O O . GLN A 1 75 ? 3.308 6.406 -2.561 1.00 88.38 75 GLN A O 1
ATOM 496 N N . ALA A 1 76 ? 5.495 6.740 -2.234 1.00 88.25 76 ALA A N 1
ATOM 497 C CA . ALA A 1 76 ? 5.890 6.775 -3.632 1.00 88.25 76 ALA A CA 1
ATOM 498 C C . ALA A 1 76 ? 6.955 5.701 -3.868 1.00 88.25 76 ALA A C 1
ATOM 500 O O . ALA A 1 76 ? 8.027 5.743 -3.271 1.00 88.25 76 ALA A O 1
ATOM 501 N N . LEU A 1 77 ? 6.648 4.732 -4.724 1.00 86.06 77 LEU A N 1
ATOM 502 C CA . LEU A 1 77 ? 7.542 3.657 -5.141 1.00 86.06 77 LEU A CA 1
ATOM 503 C C . LEU A 1 77 ? 8.220 4.042 -6.447 1.00 86.06 77 LEU A C 1
ATOM 505 O O . LEU A 1 77 ? 7.554 4.077 -7.471 1.00 86.06 77 LEU A O 1
ATOM 509 N N . GLY A 1 78 ? 9.521 4.306 -6.417 1.00 78.50 78 GLY A N 1
ATOM 510 C CA . GLY A 1 78 ? 10.330 4.698 -7.569 1.00 78.50 78 GLY A CA 1
ATOM 511 C C . GLY A 1 78 ? 11.020 3.538 -8.284 1.00 78.50 78 GLY A C 1
ATOM 512 O O . GLY A 1 78 ? 12.124 3.737 -8.766 1.00 78.50 78 GLY A O 1
ATOM 513 N N . GLY A 1 79 ? 10.419 2.345 -8.351 1.00 76.38 79 GLY A N 1
ATOM 514 C CA . GLY A 1 79 ? 10.978 1.185 -9.064 1.00 76.38 79 GLY A CA 1
ATOM 515 C C . GLY A 1 79 ? 11.377 0.032 -8.148 1.00 76.38 79 GLY A C 1
ATOM 516 O O . GLY A 1 79 ? 12.520 -0.379 -8.200 1.00 76.38 79 GLY A O 1
ATOM 517 N N . GLY A 1 80 ? 10.509 -0.483 -7.277 1.00 83.00 80 GLY A N 1
ATOM 518 C CA . GLY A 1 80 ? 10.902 -1.485 -6.273 1.00 83.00 80 GLY A CA 1
ATOM 519 C C . GLY A 1 80 ? 9.735 -2.279 -5.689 1.00 83.00 80 GLY A C 1
ATOM 520 O O . GLY A 1 80 ? 8.661 -2.322 -6.287 1.00 83.00 80 GLY A O 1
ATOM 521 N N . LEU A 1 81 ? 9.938 -2.908 -4.528 1.00 85.38 81 LEU A N 1
ATOM 522 C CA . LEU A 1 81 ? 8.915 -3.718 -3.854 1.00 85.38 81 LEU A CA 1
ATOM 523 C C . LEU A 1 81 ? 8.376 -3.002 -2.611 1.00 85.38 81 LEU A C 1
ATOM 525 O O . LEU A 1 81 ? 9.098 -2.778 -1.645 1.00 85.38 81 LEU A O 1
ATOM 529 N N . GLY A 1 82 ? 7.090 -2.666 -2.606 1.00 87.00 82 GLY A N 1
ATOM 530 C CA . GLY A 1 82 ? 6.430 -2.042 -1.460 1.00 87.00 82 GLY A CA 1
ATOM 531 C C . GLY A 1 82 ? 5.337 -2.920 -0.877 1.00 87.00 82 GLY A C 1
ATOM 532 O O . GLY A 1 82 ? 4.489 -3.414 -1.616 1.00 87.00 82 GLY A O 1
ATOM 533 N N . ALA A 1 83 ? 5.300 -3.052 0.444 1.00 88.56 83 ALA A N 1
ATOM 534 C CA . ALA A 1 83 ? 4.159 -3.594 1.168 1.00 88.56 83 ALA A CA 1
ATOM 535 C C . ALA A 1 83 ? 3.596 -2.535 2.123 1.00 88.56 83 ALA A C 1
ATOM 537 O O . ALA A 1 83 ? 4.342 -1.886 2.854 1.00 88.56 83 ALA A O 1
ATOM 538 N N . GLN A 1 84 ? 2.280 -2.372 2.136 1.00 88.56 84 GLN A N 1
ATOM 539 C CA . GLN A 1 84 ? 1.587 -1.456 3.029 1.00 88.56 84 GLN A CA 1
ATOM 540 C C . GLN A 1 84 ? 0.479 -2.193 3.769 1.00 88.56 84 GLN A C 1
ATOM 542 O O . GLN A 1 84 ? -0.341 -2.870 3.152 1.00 88.56 84 GLN A O 1
ATOM 547 N N . SER A 1 85 ? 0.439 -2.031 5.086 1.00 89.44 85 SER A N 1
ATOM 548 C CA . SER A 1 85 ? -0.678 -2.442 5.928 1.00 89.44 85 SER A CA 1
ATOM 549 C C . SER A 1 85 ? -1.315 -1.205 6.545 1.00 89.44 85 SER A C 1
ATOM 551 O O . SER A 1 85 ? -0.627 -0.356 7.113 1.00 89.44 85 SER A O 1
ATOM 553 N N . VAL A 1 86 ? -2.628 -1.088 6.395 1.00 88.81 86 VAL A N 1
ATOM 554 C CA . VAL A 1 86 ? -3.405 0.084 6.783 1.00 88.81 86 VAL A CA 1
ATOM 555 C C . VAL A 1 86 ? -4.447 -0.361 7.796 1.00 88.81 86 VAL A C 1
ATOM 557 O O . VAL A 1 86 ? -5.344 -1.139 7.469 1.00 88.81 86 VAL A O 1
ATOM 560 N N . ALA A 1 87 ? -4.313 0.107 9.034 1.00 89.31 87 ALA A N 1
ATOM 561 C CA . ALA A 1 87 ? -5.250 -0.196 10.105 1.00 89.31 87 ALA A CA 1
ATOM 562 C C . ALA A 1 87 ? -6.622 0.483 9.891 1.00 89.31 87 ALA A C 1
ATOM 564 O O . ALA A 1 87 ? -6.768 1.343 9.017 1.00 89.31 87 ALA A O 1
ATOM 565 N N . PRO A 1 88 ? -7.649 0.104 10.674 1.00 85.62 88 PRO A N 1
ATOM 566 C CA . PRO A 1 88 ? -8.987 0.670 10.548 1.00 85.62 88 PRO A CA 1
ATOM 567 C C . PRO A 1 88 ? -8.991 2.192 10.676 1.00 85.62 88 PRO A C 1
ATOM 569 O O . PRO A 1 88 ? -8.257 2.743 11.496 1.00 85.62 88 PRO A O 1
ATOM 572 N N . LEU A 1 89 ? -9.845 2.866 9.901 1.00 86.81 89 LEU A N 1
ATOM 573 C CA . LEU A 1 89 ? -10.004 4.330 9.921 1.00 86.81 89 LEU A CA 1
ATOM 574 C C . LEU A 1 89 ? -8.733 5.116 9.551 1.00 86.81 89 LEU A C 1
ATOM 576 O O . LEU A 1 89 ? -8.639 6.308 9.841 1.00 86.81 89 LEU A O 1
ATOM 580 N N . ALA A 1 90 ? -7.737 4.467 8.949 1.00 88.31 90 ALA A N 1
ATOM 581 C CA . ALA A 1 90 ? -6.556 5.140 8.429 1.00 88.31 90 ALA A CA 1
ATOM 582 C C . ALA A 1 90 ? -6.724 5.483 6.943 1.00 88.31 90 ALA A C 1
ATOM 584 O O . ALA A 1 90 ? -7.476 4.837 6.203 1.00 88.31 90 ALA A O 1
ATOM 585 N N . PHE A 1 91 ? -5.995 6.511 6.516 1.00 90.31 91 PHE A N 1
ATOM 586 C CA . PHE A 1 91 ? -5.949 6.965 5.132 1.00 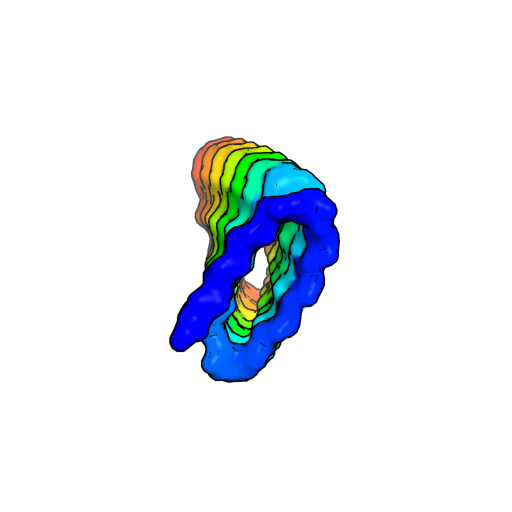90.31 91 PHE A CA 1
ATOM 587 C C . PHE A 1 91 ? -4.575 6.679 4.529 1.00 90.31 91 PHE A C 1
ATOM 589 O O . PHE A 1 91 ? -3.544 6.969 5.137 1.00 90.31 91 PHE A O 1
ATOM 596 N N . SER A 1 92 ? -4.554 6.137 3.316 1.00 90.12 92 SER A N 1
ATOM 597 C CA . SER A 1 92 ? -3.319 5.811 2.606 1.00 90.12 92 SER A CA 1
ATOM 598 C C . SER A 1 92 ? -3.376 6.225 1.140 1.00 90.12 92 SER A C 1
ATOM 600 O O . SER A 1 92 ? -4.361 5.980 0.440 1.00 90.12 92 SER A O 1
ATOM 602 N N . LEU A 1 93 ? -2.289 6.829 0.665 1.00 90.69 93 LEU A N 1
ATOM 603 C CA . LEU A 1 93 ? -2.083 7.165 -0.738 1.00 90.69 93 LEU A CA 1
ATOM 604 C C . LEU A 1 93 ? -0.782 6.536 -1.222 1.00 90.69 93 LEU A C 1
ATOM 606 O O . LEU A 1 93 ? 0.282 6.786 -0.662 1.00 90.69 93 LEU A O 1
ATOM 610 N N . GLN A 1 94 ? -0.854 5.737 -2.276 1.00 89.62 94 GLN A N 1
ATOM 611 C CA . GLN A 1 94 ? 0.292 5.030 -2.818 1.00 89.62 94 GLN A CA 1
ATOM 612 C C . GLN A 1 94 ? 0.460 5.316 -4.311 1.00 89.62 94 GLN A C 1
ATOM 614 O O . GLN A 1 94 ? -0.438 5.077 -5.112 1.00 89.62 94 GLN A O 1
ATOM 619 N N . TRP A 1 95 ? 1.639 5.796 -4.683 1.00 88.75 95 TRP A N 1
ATOM 620 C CA . TRP A 1 95 ? 2.099 5.943 -6.057 1.00 88.75 95 TRP A CA 1
ATOM 621 C C . TRP A 1 95 ? 3.057 4.810 -6.399 1.00 88.75 95 TRP A C 1
ATOM 623 O O . TRP A 1 95 ? 4.024 4.571 -5.678 1.00 88.75 95 TRP A O 1
ATOM 633 N N . VAL A 1 96 ? 2.803 4.126 -7.508 1.00 88.12 96 VAL A N 1
ATOM 634 C CA . VAL A 1 96 ? 3.584 2.982 -7.978 1.00 88.12 96 VAL A CA 1
ATOM 635 C C . VAL A 1 96 ? 4.180 3.326 -9.339 1.00 88.12 96 VAL A C 1
ATOM 637 O O . VAL A 1 96 ? 3.458 3.358 -10.335 1.00 88.12 96 VAL A O 1
ATOM 640 N N . ALA A 1 97 ? 5.482 3.620 -9.386 1.00 87.56 97 ALA A N 1
ATOM 641 C CA . ALA A 1 97 ? 6.185 3.935 -10.628 1.00 87.56 97 ALA A CA 1
ATOM 642 C C . ALA A 1 97 ? 6.399 2.680 -11.498 1.00 87.56 97 ALA A C 1
ATOM 644 O O . ALA A 1 97 ? 6.328 1.556 -10.982 1.00 87.56 97 ALA A O 1
ATOM 645 N N . PRO A 1 98 ? 6.696 2.852 -12.801 1.00 84.88 98 PRO A N 1
ATOM 646 C CA . PRO A 1 98 ? 6.940 1.746 -13.725 1.00 84.88 98 PRO A CA 1
ATOM 647 C C . PRO A 1 98 ? 7.992 0.762 -13.204 1.00 84.88 98 PRO A C 1
ATOM 649 O O . PRO A 1 98 ? 8.974 1.169 -12.583 1.00 84.88 98 PRO A O 1
ATOM 652 N N . GLY A 1 99 ? 7.783 -0.536 -13.435 1.00 83.62 99 GLY A N 1
ATOM 653 C CA . GLY A 1 99 ? 8.702 -1.587 -12.981 1.00 83.62 99 GLY A CA 1
ATOM 654 C C . GLY A 1 99 ? 8.689 -1.852 -11.469 1.00 83.62 99 GLY A C 1
ATOM 655 O O . GLY A 1 99 ? 9.516 -2.619 -10.984 1.00 83.62 99 GLY A O 1
ATOM 656 N N . SER A 1 100 ? 7.767 -1.243 -10.716 1.00 85.94 100 SER A N 1
ATOM 657 C CA . SER A 1 100 ? 7.575 -1.531 -9.288 1.00 85.94 100 SER A CA 1
ATOM 658 C C . SER A 1 100 ? 6.484 -2.570 -9.059 1.00 85.94 100 SER A C 1
ATOM 660 O O . SER A 1 100 ? 5.531 -2.660 -9.838 1.00 85.94 100 SER A O 1
ATOM 662 N N . ALA A 1 101 ? 6.566 -3.274 -7.929 1.00 88.25 101 ALA A N 1
ATOM 663 C CA . ALA A 1 101 ? 5.460 -4.052 -7.395 1.00 88.25 101 ALA A CA 1
ATOM 664 C C . ALA A 1 101 ? 5.018 -3.524 -6.024 1.00 88.25 101 ALA A C 1
ATOM 666 O O . ALA A 1 101 ? 5.830 -3.306 -5.125 1.00 88.25 101 ALA A O 1
ATOM 667 N N . ALA A 1 102 ? 3.715 -3.339 -5.855 1.00 87.56 102 ALA A N 1
ATOM 668 C CA . ALA A 1 102 ? 3.104 -2.845 -4.632 1.00 87.56 102 ALA A CA 1
ATOM 669 C C . ALA A 1 102 ? 2.066 -3.836 -4.110 1.00 87.56 102 ALA A C 1
ATOM 671 O O . ALA A 1 102 ? 1.263 -4.362 -4.875 1.00 87.56 102 ALA A O 1
ATOM 672 N N . THR A 1 103 ? 2.035 -4.049 -2.801 1.00 90.19 103 THR A N 1
ATOM 673 C CA . THR A 1 103 ? 0.941 -4.746 -2.121 1.00 90.19 103 THR A CA 1
ATOM 674 C C . THR A 1 103 ? 0.383 -3.841 -1.036 1.00 90.19 103 THR A C 1
ATOM 676 O O . THR A 1 103 ? 1.139 -3.350 -0.205 1.00 90.19 103 THR A O 1
ATOM 679 N N . GLN A 1 104 ? -0.928 -3.629 -1.025 1.00 88.88 104 GLN A N 1
ATOM 680 C CA . GLN A 1 104 ? -1.616 -2.834 -0.013 1.00 88.88 104 GLN A CA 1
ATOM 681 C C . GLN A 1 104 ? -2.732 -3.651 0.626 1.00 88.88 104 GLN A C 1
ATOM 683 O O . GLN A 1 104 ? -3.571 -4.230 -0.064 1.00 88.88 104 GLN A O 1
ATOM 688 N N . MET A 1 105 ? -2.745 -3.676 1.952 1.00 90.56 105 MET A N 1
ATOM 689 C CA . MET A 1 105 ? -3.754 -4.336 2.764 1.00 90.56 105 MET A CA 1
ATOM 690 C C . MET A 1 105 ? -4.512 -3.283 3.566 1.00 90.56 105 MET A C 1
ATOM 692 O O . MET A 1 105 ? -3.926 -2.573 4.378 1.00 90.56 105 MET A O 1
ATOM 696 N N . LEU A 1 106 ? -5.813 -3.180 3.318 1.00 89.88 106 LEU A N 1
ATOM 697 C CA . LEU A 1 106 ? -6.729 -2.269 3.988 1.00 89.88 106 LEU A CA 1
ATOM 698 C C . LEU A 1 106 ? -7.573 -3.047 4.992 1.00 89.88 106 LEU A C 1
ATOM 700 O O . LEU A 1 106 ? -8.309 -3.964 4.620 1.00 89.88 106 LEU A O 1
ATOM 704 N N . ALA A 1 107 ? -7.484 -2.657 6.258 1.00 89.50 107 ALA A N 1
ATOM 705 C CA . ALA A 1 107 ? -8.379 -3.125 7.302 1.00 89.50 107 ALA A CA 1
ATOM 706 C C . ALA A 1 107 ? -9.789 -2.502 7.159 1.00 89.50 107 ALA A C 1
ATOM 708 O O . ALA A 1 107 ? -9.984 -1.570 6.373 1.00 89.50 107 ALA A O 1
ATOM 709 N N . PRO A 1 108 ? -10.793 -3.000 7.905 1.00 85.06 108 PRO A N 1
ATOM 710 C CA . PRO A 1 108 ? -12.162 -2.495 7.827 1.00 85.06 108 PRO A CA 1
ATOM 711 C C . PRO A 1 108 ? -12.252 -0.985 8.070 1.00 85.06 108 PRO A C 1
ATOM 713 O O . PRO A 1 108 ? -11.636 -0.463 8.998 1.00 85.06 108 PRO A O 1
ATOM 716 N N . GLY A 1 109 ? -13.008 -0.271 7.234 1.00 84.25 109 GLY A N 1
ATOM 717 C CA . GLY A 1 109 ? -13.171 1.185 7.338 1.00 84.25 109 GLY A CA 1
ATOM 718 C C . GLY A 1 109 ? -11.928 2.007 6.974 1.00 84.25 109 GLY A C 1
ATOM 719 O O . GLY A 1 109 ? -11.923 3.218 7.186 1.00 84.25 109 GLY A O 1
ATOM 720 N N . ALA A 1 110 ? -10.863 1.383 6.460 1.00 88.19 110 ALA A N 1
ATOM 721 C CA . ALA A 1 110 ? -9.710 2.099 5.926 1.00 88.19 110 ALA A CA 1
ATOM 722 C C . ALA A 1 110 ? -9.990 2.644 4.519 1.00 88.19 110 ALA A C 1
ATOM 724 O O . ALA A 1 110 ? -10.792 2.087 3.761 1.00 88.19 110 ALA A O 1
ATOM 725 N N . ILE A 1 111 ? -9.281 3.712 4.157 1.00 89.69 111 ILE A N 1
ATOM 726 C CA . ILE A 1 111 ? -9.348 4.327 2.831 1.00 89.69 111 ILE A CA 1
ATOM 727 C C . ILE A 1 111 ? -7.968 4.232 2.179 1.00 89.69 111 ILE A C 1
ATOM 729 O O . ILE A 1 111 ? -6.974 4.716 2.726 1.00 89.69 111 ILE A O 1
ATOM 733 N N . GLY A 1 112 ? -7.904 3.610 1.004 1.00 89.12 112 GLY A N 1
ATOM 734 C CA . GLY A 1 112 ? -6.668 3.454 0.245 1.00 89.12 112 GLY A CA 1
ATOM 735 C C . GLY A 1 112 ? -6.822 3.858 -1.207 1.00 89.12 112 GLY A C 1
ATOM 736 O O . GLY A 1 112 ? -7.690 3.347 -1.915 1.00 89.12 112 GLY A O 1
ATOM 737 N N . ILE A 1 113 ? -5.944 4.752 -1.648 1.00 89.62 113 ILE A N 1
ATOM 738 C CA . ILE A 1 113 ? -5.840 5.191 -3.036 1.00 89.62 113 ILE A CA 1
ATOM 739 C C . ILE A 1 113 ? -4.502 4.711 -3.594 1.00 89.62 113 ILE A C 1
ATOM 741 O O . ILE A 1 113 ? -3.450 5.047 -3.055 1.00 89.62 113 ILE A O 1
ATOM 745 N N . GLN A 1 114 ? -4.540 3.967 -4.694 1.00 89.19 114 GLN A N 1
ATOM 746 C CA . GLN A 1 114 ? -3.371 3.515 -5.440 1.00 89.19 114 GLN A CA 1
ATOM 747 C C . GLN A 1 114 ? -3.364 4.109 -6.848 1.00 89.19 114 GLN A C 1
ATOM 749 O O . GLN A 1 114 ? -4.332 3.964 -7.593 1.00 89.19 114 GLN A O 1
ATOM 754 N N . LEU A 1 115 ? -2.248 4.726 -7.234 1.00 89.44 115 LEU A N 1
ATOM 755 C CA . LEU A 1 115 ? -1.961 5.154 -8.599 1.00 89.44 115 LEU A CA 1
ATOM 756 C C . LEU A 1 115 ? -0.854 4.277 -9.175 1.00 89.44 115 LEU A C 1
ATOM 758 O O . LEU A 1 115 ? 0.274 4.288 -8.687 1.00 89.44 115 LEU A O 1
ATOM 762 N N . VAL A 1 116 ? -1.192 3.509 -10.205 1.00 88.75 116 VAL A N 1
ATOM 763 C CA . VAL A 1 116 ? -0.332 2.483 -10.793 1.00 88.75 116 VAL A CA 1
ATOM 764 C C . VAL A 1 116 ? 0.087 2.917 -12.192 1.00 88.75 116 VAL A C 1
ATOM 766 O O . VAL A 1 116 ? -0.745 3.004 -13.097 1.00 88.75 116 VAL A O 1
ATOM 769 N N . ALA A 1 117 ? 1.378 3.198 -12.363 1.00 87.81 117 ALA A N 1
ATOM 770 C CA . ALA A 1 117 ? 1.964 3.589 -13.639 1.00 87.81 117 ALA A CA 1
ATOM 771 C C . ALA A 1 117 ? 2.090 2.395 -14.614 1.00 87.81 117 ALA A C 1
ATOM 773 O O . ALA A 1 117 ? 2.020 1.239 -14.184 1.00 87.81 117 ALA A O 1
ATOM 774 N N . PRO A 1 118 ? 2.288 2.641 -15.925 1.00 84.31 118 PRO A N 1
ATOM 775 C CA . PRO A 1 118 ? 2.449 1.581 -16.920 1.00 84.31 118 PRO A CA 1
ATOM 776 C C . PRO A 1 118 ? 3.575 0.611 -16.553 1.00 84.31 118 PRO A C 1
ATOM 778 O O . PRO A 1 118 ? 4.636 1.037 -16.099 1.00 84.31 118 PRO A O 1
ATOM 781 N N . GLY A 1 119 ? 3.358 -0.692 -16.745 1.00 81.75 119 GLY A N 1
ATOM 782 C CA . GLY A 1 119 ? 4.367 -1.714 -16.443 1.00 81.75 119 GLY A CA 1
ATOM 783 C C . GLY A 1 119 ? 4.638 -1.935 -14.949 1.00 81.75 119 GLY A C 1
ATOM 784 O O . GLY A 1 119 ? 5.606 -2.609 -14.605 1.00 81.75 119 GLY A O 1
ATOM 785 N N . ALA A 1 120 ? 3.821 -1.375 -14.054 1.00 86.31 120 ALA A N 1
ATOM 786 C CA . ALA A 1 120 ? 3.845 -1.702 -12.633 1.00 86.31 120 ALA A CA 1
ATOM 787 C C . ALA A 1 120 ? 2.845 -2.815 -12.282 1.00 86.31 120 ALA A C 1
ATOM 789 O O . ALA A 1 120 ? 1.845 -3.024 -12.978 1.00 86.31 120 ALA A O 1
ATOM 790 N N . ALA A 1 121 ? 3.114 -3.506 -11.174 1.00 87.31 121 ALA A N 1
ATOM 791 C CA . ALA A 1 121 ? 2.243 -4.515 -10.587 1.00 87.31 121 ALA A CA 1
ATOM 792 C C . ALA A 1 121 ? 1.695 -4.025 -9.238 1.00 87.31 121 ALA A C 1
ATOM 794 O O . ALA A 1 121 ? 2.456 -3.617 -8.368 1.00 87.31 121 ALA A O 1
ATOM 795 N N . ALA A 1 122 ? 0.384 -4.074 -9.023 1.00 86.06 122 ALA A N 1
ATOM 796 C CA . ALA A 1 122 ? -0.208 -3.634 -7.762 1.00 86.06 122 ALA A CA 1
ATOM 797 C C . ALA A 1 122 ? -1.299 -4.586 -7.267 1.00 86.06 122 ALA A C 1
ATOM 799 O O . ALA A 1 122 ? -2.260 -4.888 -7.971 1.00 86.06 122 ALA A O 1
ATOM 800 N N . VAL A 1 123 ? -1.182 -5.056 -6.032 1.00 88.00 123 VAL A N 1
ATOM 801 C CA . VAL A 1 123 ? -2.199 -5.878 -5.377 1.00 88.00 123 VAL A CA 1
ATOM 802 C C . VAL A 1 123 ? -2.827 -5.073 -4.253 1.00 88.00 123 VAL A C 1
ATOM 804 O O . VAL A 1 123 ? -2.118 -4.525 -3.411 1.00 88.00 123 VAL A O 1
ATOM 807 N N . GLN A 1 124 ? -4.155 -5.018 -4.224 1.00 86.12 124 GLN A N 1
ATOM 808 C CA . GLN A 1 124 ? -4.903 -4.388 -3.145 1.00 86.12 124 GLN A CA 1
ATOM 809 C C . GLN A 1 124 ? -5.892 -5.379 -2.535 1.00 86.12 124 GLN A C 1
ATOM 811 O O . GLN A 1 124 ? -6.706 -5.986 -3.232 1.00 86.12 124 GLN A O 1
ATOM 816 N N . LEU A 1 125 ? -5.791 -5.543 -1.221 1.00 87.50 125 LEU A N 1
ATOM 817 C CA . LEU A 1 125 ? -6.631 -6.394 -0.390 1.00 87.50 125 LEU A CA 1
ATOM 818 C C . LEU A 1 125 ? -7.485 -5.487 0.492 1.00 87.50 125 LEU A C 1
ATOM 820 O O . LEU A 1 125 ? -6.947 -4.786 1.344 1.00 87.50 125 LEU A O 1
ATOM 824 N N . ALA A 1 126 ? -8.795 -5.484 0.277 1.00 88.06 126 ALA A N 1
ATOM 825 C CA . ALA A 1 126 ? -9.745 -4.672 1.025 1.00 88.06 126 ALA A CA 1
ATOM 826 C C . ALA A 1 126 ? -10.613 -5.555 1.929 1.00 88.06 126 ALA A C 1
ATOM 828 O O . ALA A 1 126 ? -11.326 -6.441 1.447 1.00 88.06 126 ALA A O 1
ATOM 829 N N . ALA A 1 127 ? -10.540 -5.317 3.240 1.00 86.94 127 ALA A N 1
ATOM 830 C CA . ALA A 1 127 ? -11.420 -5.929 4.231 1.00 86.94 127 ALA A CA 1
ATOM 831 C C . ALA A 1 127 ? -12.800 -5.236 4.258 1.00 86.94 127 ALA A C 1
ATOM 833 O O . ALA A 1 127 ? -12.897 -4.084 3.833 1.00 86.94 127 ALA A O 1
ATOM 834 N N . PRO A 1 128 ? -13.860 -5.897 4.770 1.00 80.25 128 PRO A N 1
ATOM 835 C CA . PRO A 1 128 ? -15.238 -5.398 4.716 1.00 80.25 128 PRO A CA 1
ATOM 836 C C . PRO A 1 128 ? -15.373 -3.937 5.160 1.00 80.25 128 PRO A C 1
ATOM 838 O O . PRO A 1 128 ? -14.822 -3.543 6.186 1.00 80.25 128 PRO A O 1
ATOM 841 N N . GLY A 1 129 ? -16.101 -3.126 4.390 1.00 80.75 129 GLY A N 1
ATOM 842 C CA . GLY A 1 129 ? -16.298 -1.703 4.684 1.00 80.75 129 GLY A CA 1
ATOM 843 C C . GLY A 1 129 ? -15.102 -0.797 4.367 1.00 80.75 129 GLY A C 1
ATOM 844 O O . GLY A 1 129 ? -15.167 0.395 4.653 1.00 80.75 129 GLY A O 1
ATOM 845 N N . ALA A 1 130 ? -14.012 -1.317 3.793 1.00 86.31 130 ALA A N 1
ATOM 846 C CA . ALA A 1 130 ? -12.922 -0.485 3.289 1.00 86.31 130 ALA A CA 1
ATOM 847 C C . ALA A 1 130 ? -13.280 0.180 1.947 1.00 86.31 130 ALA A C 1
ATOM 849 O O . ALA A 1 130 ? -14.015 -0.379 1.121 1.00 86.31 130 ALA A O 1
ATOM 850 N N . LEU A 1 131 ? -12.710 1.367 1.724 1.00 87.56 131 LEU A N 1
ATOM 851 C CA . LEU A 1 131 ? -12.778 2.098 0.461 1.00 87.56 131 LEU A CA 1
ATOM 852 C C . LEU A 1 131 ? -11.433 1.975 -0.262 1.00 87.56 131 LEU A C 1
ATOM 854 O O . LEU A 1 131 ? -10.422 2.520 0.178 1.00 87.56 131 LEU A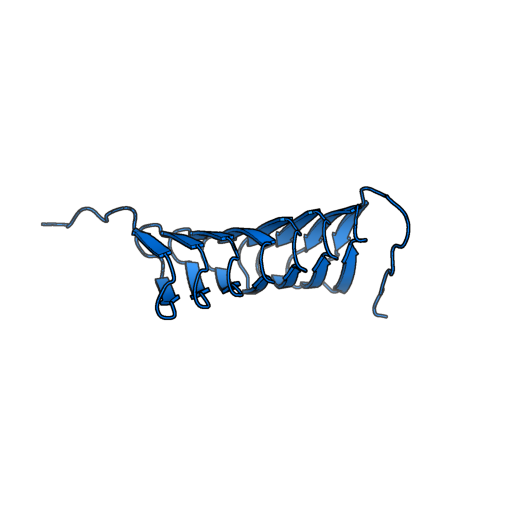 O 1
ATOM 858 N N . ALA A 1 132 ? -11.429 1.259 -1.381 1.00 86.56 132 ALA A N 1
ATOM 859 C CA . ALA A 1 132 ? -10.251 1.014 -2.203 1.00 86.56 132 ALA A CA 1
ATOM 860 C C . ALA A 1 132 ? -10.429 1.659 -3.582 1.00 86.56 132 ALA A C 1
ATOM 862 O O . ALA A 1 132 ? -11.360 1.325 -4.317 1.00 86.56 132 ALA A O 1
ATOM 863 N N . LEU A 1 133 ? -9.541 2.582 -3.947 1.00 87.75 133 LEU A N 1
ATOM 864 C CA . LEU A 1 133 ? -9.501 3.194 -5.272 1.00 87.75 133 LEU A CA 1
ATOM 865 C C . LEU A 1 133 ? -8.182 2.853 -5.957 1.00 87.75 133 LEU A C 1
ATOM 867 O O . LEU A 1 133 ? -7.123 3.251 -5.483 1.00 87.75 133 LEU A O 1
ATOM 871 N N . GLN A 1 134 ? -8.252 2.179 -7.104 1.00 85.94 134 GLN A N 1
ATOM 872 C CA . GLN A 1 134 ? -7.091 1.934 -7.960 1.00 85.94 134 GLN A CA 1
ATOM 873 C C . GLN A 1 134 ? -7.228 2.684 -9.275 1.00 85.94 134 GLN A C 1
ATOM 875 O O . GLN A 1 134 ? -8.116 2.379 -10.071 1.00 85.94 134 GLN A O 1
ATOM 880 N N . LEU A 1 135 ? -6.313 3.611 -9.535 1.00 87.19 135 LEU A N 1
ATOM 881 C CA . LEU A 1 135 ? -6.120 4.222 -10.840 1.00 87.19 135 LEU A CA 1
ATOM 882 C C . LEU A 1 135 ? -4.995 3.476 -11.557 1.00 87.19 135 LEU A C 1
ATOM 884 O O . LEU A 1 135 ? -3.849 3.506 -11.117 1.00 87.19 135 LEU A O 1
ATOM 888 N N . VAL A 1 136 ? -5.323 2.776 -12.638 1.00 85.94 136 VAL A N 1
ATOM 889 C CA . VAL A 1 136 ? -4.387 1.876 -13.315 1.00 85.94 136 VAL A CA 1
ATOM 890 C C . VAL A 1 136 ? -4.140 2.364 -14.732 1.00 85.94 136 VAL A C 1
ATOM 892 O O . VAL A 1 136 ? -5.069 2.466 -15.534 1.00 85.94 136 VAL A O 1
ATOM 895 N N . ALA A 1 137 ? -2.883 2.655 -15.043 1.00 85.62 137 ALA A N 1
ATOM 896 C CA . ALA A 1 137 ? -2.464 3.024 -16.383 1.00 85.62 137 ALA A CA 1
ATOM 897 C C . ALA A 1 137 ? -2.543 1.827 -17.358 1.00 85.62 137 ALA A C 1
ATOM 899 O O . ALA A 1 137 ? -2.492 0.667 -16.930 1.00 85.62 137 ALA A O 1
ATOM 900 N N . PRO A 1 138 ? -2.651 2.073 -18.677 1.00 74.19 138 PRO A N 1
ATOM 901 C CA . PRO A 1 138 ? -2.574 1.009 -19.673 1.00 74.19 138 PRO A CA 1
ATOM 902 C C . PRO A 1 138 ? -1.268 0.213 -19.517 1.00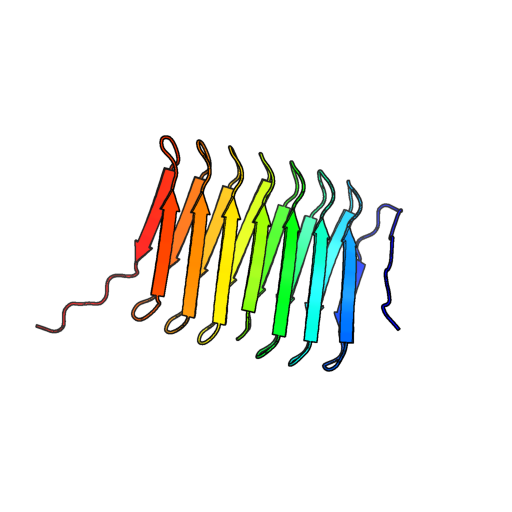 74.19 138 PRO A C 1
ATOM 904 O O . PRO A 1 138 ? -0.230 0.769 -19.161 1.00 74.19 138 PRO A O 1
ATOM 907 N N . PHE A 1 139 ? -1.334 -1.100 -19.760 1.00 75.38 139 PHE A N 1
ATOM 908 C CA . PHE A 1 139 ? -0.231 -2.062 -19.582 1.00 75.38 139 PHE A CA 1
ATOM 909 C C . PHE A 1 139 ? 0.237 -2.302 -18.137 1.00 75.38 139 PHE A C 1
ATOM 911 O O . PHE A 1 139 ? 1.214 -3.018 -17.925 1.00 75.38 139 PHE A O 1
ATOM 918 N N . ALA A 1 140 ? -0.445 -1.756 -17.130 1.00 80.25 140 ALA A N 1
ATOM 919 C CA . ALA A 1 140 ? -0.168 -2.085 -15.738 1.00 80.25 140 ALA A CA 1
ATOM 920 C C . ALA A 1 140 ? -1.014 -3.272 -15.253 1.00 80.25 140 ALA A C 1
ATOM 922 O O . ALA A 1 140 ? -2.199 -3.419 -15.579 1.00 80.25 140 ALA A O 1
ATOM 923 N N . TRP A 1 141 ? -0.404 -4.121 -14.432 1.00 83.00 141 TRP A N 1
ATOM 924 C CA . TRP A 1 141 ? -1.090 -5.228 -13.781 1.00 83.00 141 TRP A CA 1
ATOM 925 C C . TRP A 1 141 ? -1.583 -4.768 -12.420 1.00 83.00 141 TRP A C 1
ATOM 927 O O . TRP A 1 141 ? -0.809 -4.312 -11.588 1.00 83.00 141 TRP A O 1
ATOM 937 N N . ALA A 1 142 ? -2.881 -4.898 -12.159 1.00 80.62 142 ALA A N 1
ATOM 938 C CA . ALA A 1 142 ? -3.376 -4.706 -10.807 1.00 80.62 142 ALA A CA 1
ATOM 939 C C . ALA A 1 142 ? -4.503 -5.673 -10.476 1.00 80.62 142 ALA A C 1
ATOM 941 O O . ALA A 1 142 ? -5.386 -5.918 -11.301 1.00 80.62 142 ALA A O 1
ATOM 942 N N . ARG A 1 143 ? -4.455 -6.213 -9.263 1.00 84.50 143 ARG A N 1
ATOM 943 C CA . ARG A 1 143 ? -5.434 -7.158 -8.741 1.00 84.50 143 ARG A CA 1
ATOM 944 C C . ARG A 1 143 ? -6.050 -6.583 -7.480 1.00 84.50 143 ARG A C 1
ATOM 946 O O . ARG A 1 143 ? -5.337 -6.229 -6.548 1.00 84.50 143 ARG A O 1
ATOM 953 N N . GLN A 1 144 ? -7.374 -6.540 -7.459 1.00 81.56 144 GLN A N 1
ATOM 954 C CA . GLN A 1 144 ? -8.138 -6.075 -6.315 1.00 81.56 144 GLN A CA 1
ATOM 955 C C . GLN A 1 144 ? -8.941 -7.247 -5.759 1.00 81.56 144 GLN A C 1
ATOM 957 O O . GLN A 1 144 ? -9.749 -7.845 -6.468 1.00 81.56 144 GLN A O 1
ATOM 962 N N . LEU A 1 145 ? -8.686 -7.595 -4.503 1.00 83.88 145 LEU A N 1
ATOM 963 C CA . LEU A 1 145 ? -9.434 -8.592 -3.750 1.00 83.88 145 LEU A CA 1
ATOM 964 C C . LEU A 1 145 ? -10.200 -7.849 -2.665 1.00 83.88 145 LEU A C 1
ATOM 966 O O . LEU A 1 145 ? -9.600 -7.305 -1.742 1.00 83.88 145 LEU A O 1
ATOM 970 N N . ALA A 1 146 ? -11.516 -7.794 -2.812 1.00 81.00 146 ALA A N 1
ATOM 971 C CA . ALA A 1 146 ? -12.389 -7.073 -1.905 1.00 81.00 146 ALA A CA 1
ATOM 972 C C . ALA A 1 146 ? -13.348 -8.052 -1.232 1.00 81.00 146 ALA A C 1
ATOM 974 O O . ALA A 1 146 ? -13.975 -8.875 -1.900 1.00 81.00 146 ALA A O 1
ATOM 975 N N . ALA A 1 147 ? -13.444 -7.965 0.091 1.00 82.00 147 ALA A N 1
ATOM 976 C CA . ALA A 1 147 ? -14.437 -8.702 0.852 1.00 82.00 147 ALA A CA 1
ATOM 977 C C . ALA A 1 147 ? -15.854 -8.123 0.619 1.00 82.00 147 ALA A C 1
ATOM 979 O O . ALA A 1 147 ? -15.996 -6.990 0.141 1.00 82.00 147 ALA A O 1
ATOM 980 N N . PRO A 1 148 ? -16.923 -8.859 0.964 1.00 70.81 148 PRO A N 1
ATOM 981 C CA . PRO A 1 148 ? -18.289 -8.349 0.872 1.00 70.81 148 PRO A CA 1
ATOM 982 C C . PRO A 1 148 ? -18.454 -7.034 1.650 1.00 70.81 148 PRO A C 1
ATOM 984 O O . PRO A 1 148 ? -17.937 -6.895 2.758 1.00 70.81 148 PRO A O 1
ATOM 987 N N . GLY A 1 149 ? -19.150 -6.056 1.064 1.00 75.25 149 GLY A N 1
ATOM 988 C CA . GLY A 1 149 ? -19.382 -4.744 1.685 1.00 75.25 149 GLY A CA 1
ATOM 989 C C . GLY A 1 149 ? -18.233 -3.735 1.551 1.00 75.25 149 GLY A C 1
ATOM 990 O O . GLY A 1 149 ? -18.307 -2.660 2.137 1.00 75.25 149 GLY A O 1
ATOM 991 N N . CYS A 1 150 ? -17.174 -4.041 0.797 1.00 78.31 150 CYS A N 1
ATOM 992 C CA . CYS A 1 150 ? -16.177 -3.037 0.410 1.00 78.31 150 CYS A CA 1
ATOM 993 C C . CYS A 1 150 ? -16.655 -2.230 -0.798 1.00 78.31 150 CYS A C 1
ATOM 995 O O . CYS A 1 150 ? -17.263 -2.784 -1.716 1.00 78.31 150 CYS A O 1
ATOM 997 N N . VAL A 1 151 ? -16.264 -0.957 -0.872 1.00 84.25 151 VAL A N 1
ATOM 998 C CA . VAL A 1 151 ? -16.340 -0.202 -2.128 1.00 84.25 151 VAL A CA 1
ATOM 999 C C . VAL A 1 151 ? -14.950 -0.189 -2.728 1.00 84.25 151 VAL A C 1
ATOM 1001 O O . VAL A 1 151 ? -14.062 0.534 -2.282 1.00 84.25 151 VAL A O 1
ATOM 1004 N N . ALA A 1 152 ? -14.759 -1.029 -3.733 1.00 80.81 152 ALA A N 1
ATOM 1005 C CA . ALA A 1 152 ? -13.467 -1.221 -4.355 1.00 80.81 152 ALA A CA 1
ATOM 1006 C C . ALA A 1 152 ? -13.597 -0.907 -5.849 1.00 80.81 152 ALA A C 1
ATOM 1008 O O . ALA A 1 152 ? -14.198 -1.671 -6.607 1.00 80.81 152 ALA A O 1
ATOM 1009 N N . ARG A 1 153 ? -13.063 0.236 -6.290 1.00 84.62 153 ARG A N 1
ATOM 1010 C CA . ARG A 1 153 ? -13.202 0.714 -7.670 1.00 84.62 153 ARG A CA 1
ATOM 1011 C C . ARG A 1 153 ? -11.848 0.757 -8.359 1.00 84.62 153 ARG A C 1
ATOM 1013 O O . ARG A 1 153 ? -10.978 1.554 -8.015 1.00 84.62 153 ARG A O 1
ATOM 1020 N N . ARG A 1 154 ? -11.724 -0.064 -9.402 1.00 80.75 154 ARG A N 1
ATOM 1021 C CA . ARG A 1 154 ? -10.594 -0.038 -10.328 1.00 80.75 154 ARG A CA 1
ATOM 1022 C C . ARG A 1 154 ? -10.960 0.801 -11.545 1.00 80.75 154 ARG A C 1
ATOM 1024 O O . ARG A 1 154 ? -11.804 0.419 -12.351 1.00 80.75 154 ARG A O 1
ATOM 1031 N N . LEU A 1 155 ? -10.328 1.955 -11.658 1.00 81.19 155 LEU A N 1
ATOM 1032 C CA . LEU A 1 155 ? -10.394 2.846 -12.802 1.00 81.19 155 LEU A CA 1
ATOM 1033 C C . LEU A 1 155 ? -9.165 2.573 -13.665 1.00 81.19 155 LEU A C 1
ATOM 1035 O O . LEU A 1 155 ? -8.071 3.058 -13.389 1.00 81.19 155 LEU A O 1
ATOM 1039 N N . ALA A 1 156 ? -9.340 1.756 -14.697 1.00 72.94 156 ALA A N 1
ATOM 1040 C CA . ALA A 1 156 ? -8.324 1.626 -15.726 1.00 72.94 156 ALA A CA 1
ATOM 1041 C C . ALA A 1 156 ? -8.445 2.821 -16.678 1.00 72.94 156 ALA A C 1
ATOM 1043 O O . ALA A 1 156 ? -9.532 3.087 -17.199 1.00 72.94 156 ALA A O 1
ATOM 1044 N N . ALA A 1 157 ? -7.341 3.525 -16.926 1.00 59.78 157 ALA A N 1
ATOM 1045 C CA . ALA A 1 157 ? -7.254 4.409 -18.076 1.00 59.78 157 ALA A CA 1
ATOM 1046 C C . ALA A 1 157 ? -7.454 3.527 -19.317 1.00 59.78 157 ALA A C 1
ATOM 1048 O O . ALA A 1 157 ? -6.647 2.640 -19.598 1.00 59.78 157 ALA A O 1
ATOM 1049 N N . ARG A 1 158 ? -8.609 3.689 -19.971 1.00 41.94 158 ARG A N 1
ATOM 1050 C CA . ARG A 1 158 ? -9.050 2.877 -21.107 1.00 41.94 158 ARG A CA 1
ATOM 1051 C C . ARG A 1 158 ? -7.936 2.866 -22.152 1.00 41.94 158 ARG A C 1
ATOM 1053 O O . ARG A 1 158 ? -7.660 3.898 -22.753 1.00 41.94 158 ARG A O 1
ATOM 1060 N N . ALA A 1 159 ? -7.311 1.709 -22.374 1.00 42.81 159 ALA A N 1
ATOM 1061 C CA . ALA A 1 159 ? -6.577 1.497 -23.609 1.00 42.81 159 ALA A CA 1
ATOM 1062 C C . ALA A 1 159 ? -7.599 1.663 -24.739 1.00 42.81 159 ALA A C 1
ATOM 1064 O O . ALA A 1 159 ? -8.632 0.983 -24.744 1.00 42.81 159 ALA A O 1
ATOM 1065 N N . ALA A 1 160 ? -7.361 2.615 -25.639 1.00 36.31 160 ALA A N 1
ATOM 1066 C CA . ALA A 1 160 ? -8.034 2.612 -26.925 1.00 36.31 160 ALA A CA 1
ATOM 1067 C C . ALA A 1 160 ? -7.854 1.204 -27.512 1.00 36.31 160 ALA A C 1
ATOM 1069 O O . ALA A 1 160 ? -6.736 0.686 -27.522 1.00 36.31 160 ALA A O 1
ATOM 1070 N N . ARG A 1 161 ? -8.957 0.552 -27.894 1.00 30.00 161 ARG A N 1
ATOM 1071 C CA . ARG A 1 161 ? -8.878 -0.678 -28.683 1.00 30.00 161 ARG A CA 1
ATOM 1072 C C . ARG A 1 161 ? -8.116 -0.307 -29.961 1.00 30.00 161 ARG A C 1
ATOM 1074 O O . ARG A 1 161 ? -8.550 0.647 -30.602 1.00 30.00 161 ARG A O 1
ATOM 1081 N N . PRO A 1 162 ? -6.993 -0.954 -30.304 1.00 37.16 162 PRO A N 1
ATOM 1082 C CA . PRO A 1 162 ? -6.575 -0.945 -31.692 1.00 37.16 162 PRO A CA 1
ATOM 1083 C C . PRO A 1 162 ? -7.605 -1.801 -32.439 1.00 37.16 162 PRO A C 1
ATOM 1085 O O . PRO A 1 162 ? -7.762 -2.981 -32.116 1.00 37.16 162 PRO A O 1
ATOM 1088 N N . ASP A 1 163 ? -8.389 -1.148 -33.295 1.00 37.78 163 ASP A N 1
ATOM 1089 C CA . ASP A 1 163 ? -9.224 -1.801 -34.309 1.00 37.78 163 ASP A CA 1
ATOM 1090 C C . ASP A 1 163 ? -8.354 -2.577 -35.313 1.00 37.78 163 ASP A C 1
ATOM 1092 O O . ASP A 1 163 ? -7.208 -2.131 -35.574 1.00 37.78 163 ASP A O 1
#

Sequence (163 aa):
MFRSQAVGRRAAAAQAAAPRELVRQGIAPAGAGAQALAPLSFGAQGVAPAGAGAQALAPLAAAVQSLAPLAAGSQALGGGLGAQSVAPLAFSLQWVAPGSAATQMLAPGAIGIQLVAPGAAAVQLAAPGALALQLVAPFAWARQLAAPGCVARRLAARAARPD

Secondary structure (DSSP, 8-state):
---EEE--SS--EEEEE-TT-EEEEEE-TT-EEEEEEPTT-EEEEEE-TT-EEEEEE-TT-EEEEEEPTT-EEEEEESSSEEEEEE-TT-EEEEEE-TT-EEEEEE-TT-EEEEEE-TT-EEEEEE-TT-EEEEEE-TT-EEEEEE-TT-EEEEEE--PPP--

pLDDT: mean 80.41, std 13.39, range [30.0, 90.69]

Foldseek 3Di:
DEPEDPDPDADEEEDEDDQPDEYEYEADQCHEYEYEYEANYEYEYEYEHNYEYEYEYAANYEYEYEYEANYEYEYEHHHYEYEYEYYANYEYEYEAEANYEYEYEADANYEYEYEAYANYEYEYEAEANYEAEYEYEPNYHYYYHYDPNYNHDYHYPDDDPPD

Radius of gyration: 15.82 Å; chains: 1; bounding box: 44×25×56 Å